Protein AF-A0A970RNI5-F1 (afdb_monomer)

Secondary structure (DSSP, 8-state):
-HHHHHHHHHHHHH-----HHHHHHHHHHHHHHHHHHHHSSPP----EE--TTHHHHHHHH-HHHHHHHHHHHHHHTTHHHHHHHTT----HHHHHHHHHHHHHHHHHHTSS-EEHHHHHHHHHHHHHHHHHHHHHHHHHHHHT-

Solvent-accessible surface area (backbone atoms only — not comparable to full-atom values): 7797 Å² total; per-residue (Å²): 105,61,67,59,34,51,48,51,48,47,38,66,75,71,53,86,79,70,52,75,66,55,52,51,51,53,46,50,53,48,52,49,42,54,50,47,58,50,73,71,40,66,79,47,80,71,47,75,42,84,46,63,63,45,56,61,57,41,50,74,74,37,75,75,52,42,60,54,54,51,46,49,21,52,59,25,20,44,50,42,45,50,33,55,76,70,67,51,88,74,54,69,68,60,52,52,51,50,47,53,51,49,33,52,51,24,31,75,69,20,33,33,56,29,38,42,19,55,48,49,36,34,52,49,14,28,49,52,17,44,50,54,45,47,56,64,58,52,53,57,70,63,74,76,110

Sequence (145 aa):
ISAFSIYILIQLVVFRKLNVLERRILLAAYLLTVIAGLFLRPVHARRISLNPISFISDFRNDSSTICIHLINLCLFIPLKPLLHWNKWKVSVFFVVLGFLLLEVLQHLTGRGFADVGDIVLYLTGYGIGALILYFVCGRKKKETV

Structure (mmCIF, N/CA/C/O backbone):
data_AF-A0A970RNI5-F1
#
_entry.id   AF-A0A970RNI5-F1
#
loop_
_atom_site.group_PDB
_atom_site.id
_atom_site.type_symbol
_atom_site.label_atom_id
_atom_site.label_alt_id
_atom_site.label_comp_id
_atom_site.label_asym_id
_atom_site.label_entity_id
_atom_site.label_seq_id
_atom_site.pdbx_PDB_ins_code
_atom_site.Cartn_x
_atom_site.Cartn_y
_atom_site.Cartn_z
_atom_site.occupancy
_atom_site.B_iso_or_equiv
_atom_site.auth_seq_id
_atom_site.auth_comp_id
_atom_site.auth_asym_id
_atom_site.auth_atom_id
_atom_site.pdbx_PDB_model_num
ATOM 1 N N . ILE A 1 1 ? 8.986 -5.641 5.070 1.00 65.00 1 ILE A N 1
ATOM 2 C CA . ILE A 1 1 ? 7.816 -5.036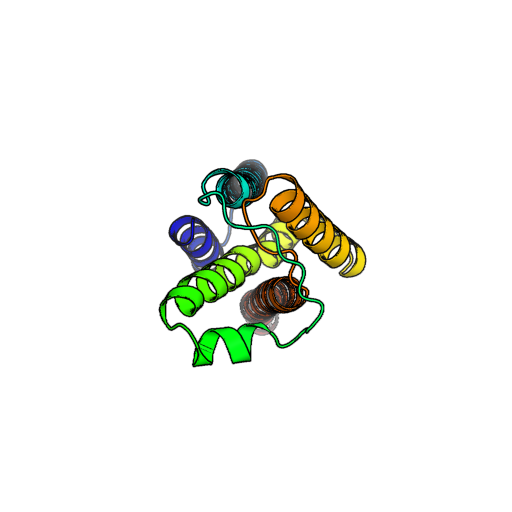 4.380 1.00 65.00 1 ILE A CA 1
ATOM 3 C C . ILE A 1 1 ? 6.570 -5.902 4.592 1.00 65.00 1 ILE A C 1
ATOM 5 O O . ILE A 1 1 ? 5.665 -5.466 5.288 1.00 65.00 1 ILE A O 1
ATOM 9 N N . SER A 1 2 ? 6.556 -7.154 4.122 1.00 66.50 2 SER A N 1
ATOM 10 C CA . SER A 1 2 ? 5.433 -8.100 4.281 1.00 66.50 2 SER A CA 1
ATOM 11 C C . SER A 1 2 ? 5.021 -8.379 5.738 1.00 66.50 2 SER A C 1
ATOM 13 O O . SER A 1 2 ? 3.831 -8.399 6.039 1.00 66.50 2 SER A O 1
ATOM 15 N N . ALA A 1 3 ? 5.977 -8.511 6.663 1.00 73.62 3 ALA A N 1
ATOM 16 C CA . ALA A 1 3 ? 5.689 -8.759 8.082 1.00 73.62 3 ALA A CA 1
ATOM 17 C C . ALA A 1 3 ? 4.857 -7.647 8.756 1.00 73.62 3 ALA A C 1
ATOM 19 O O . ALA A 1 3 ? 4.004 -7.939 9.590 1.00 73.62 3 ALA A O 1
ATOM 20 N N . PHE A 1 4 ? 5.048 -6.379 8.369 1.00 76.94 4 PHE A N 1
ATOM 21 C CA . PHE A 1 4 ? 4.279 -5.261 8.927 1.00 76.94 4 PHE A CA 1
ATOM 22 C C . PHE A 1 4 ? 2.835 -5.248 8.404 1.00 76.94 4 PHE A C 1
ATOM 24 O O . PHE A 1 4 ? 1.897 -5.039 9.171 1.00 76.94 4 PHE A O 1
ATOM 31 N N . SER A 1 5 ? 2.638 -5.562 7.120 1.00 70.88 5 SER A N 1
ATOM 32 C CA . SER A 1 5 ? 1.300 -5.760 6.552 1.00 70.88 5 SER A CA 1
ATOM 33 C C . SER A 1 5 ? 0.562 -6.901 7.249 1.00 70.88 5 SER A C 1
ATOM 35 O O . SER A 1 5 ? -0.597 -6.739 7.621 1.00 70.88 5 SER A O 1
ATOM 37 N N . ILE A 1 6 ? 1.246 -8.023 7.501 1.00 75.88 6 ILE A N 1
ATOM 38 C CA . ILE A 1 6 ? 0.693 -9.152 8.263 1.00 75.88 6 ILE A CA 1
ATOM 39 C C . ILE A 1 6 ? 0.336 -8.714 9.689 1.00 75.88 6 ILE A C 1
ATOM 41 O O . ILE A 1 6 ? -0.761 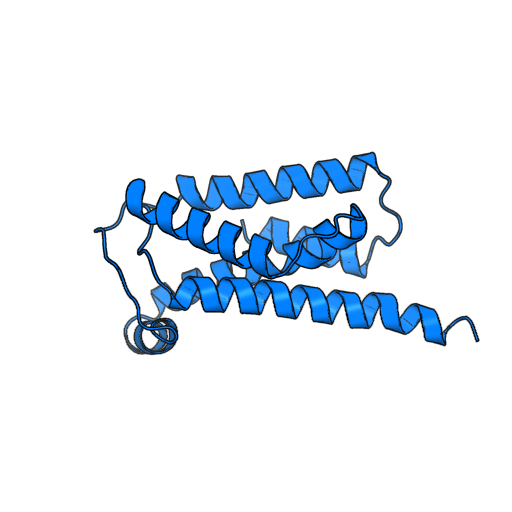-9.006 10.154 1.00 75.88 6 ILE A O 1
ATOM 45 N N . TYR A 1 7 ? 1.202 -7.951 10.361 1.00 78.75 7 TYR A N 1
ATOM 46 C CA . TYR A 1 7 ? 0.918 -7.405 11.690 1.00 78.75 7 TYR A CA 1
ATOM 47 C C . TYR A 1 7 ? -0.345 -6.529 11.710 1.00 78.75 7 TYR A C 1
ATOM 49 O O . TYR A 1 7 ? -1.187 -6.705 12.588 1.00 78.75 7 TYR A O 1
ATOM 57 N N . ILE A 1 8 ? -0.541 -5.644 10.724 1.00 74.88 8 ILE A N 1
ATOM 58 C CA . ILE A 1 8 ? -1.769 -4.834 10.618 1.00 74.88 8 ILE A CA 1
ATOM 59 C C . ILE A 1 8 ? -3.007 -5.720 10.441 1.00 74.88 8 ILE A C 1
ATOM 61 O O . ILE A 1 8 ? -4.044 -5.458 11.049 1.00 74.88 8 ILE A O 1
ATOM 65 N N . LEU A 1 9 ? -2.911 -6.782 9.637 1.00 74.12 9 LEU A N 1
ATOM 66 C CA . LEU A 1 9 ? -4.010 -7.733 9.453 1.00 74.12 9 LEU A CA 1
ATOM 67 C C . LEU A 1 9 ? -4.302 -8.526 10.733 1.00 74.12 9 LEU A C 1
ATOM 69 O O . LEU A 1 9 ? -5.465 -8.744 11.064 1.00 74.12 9 LEU A O 1
ATOM 73 N N . ILE A 1 10 ? -3.277 -8.895 11.501 1.00 75.19 10 ILE A N 1
ATOM 74 C CA . ILE A 1 10 ? -3.453 -9.519 12.817 1.00 75.19 10 ILE A CA 1
ATOM 75 C C . ILE A 1 10 ? -4.138 -8.542 13.772 1.00 75.19 10 ILE A C 1
ATOM 77 O O . ILE A 1 10 ? -5.112 -8.917 14.415 1.00 75.19 10 ILE A O 1
ATOM 81 N N . GLN A 1 11 ? -3.708 -7.279 13.829 1.00 73.00 11 GLN A N 1
ATOM 82 C CA . GLN A 1 11 ? -4.379 -6.244 14.624 1.00 73.00 11 GLN A CA 1
ATOM 83 C C . GLN A 1 11 ? -5.847 -6.078 14.197 1.00 73.00 11 GLN A C 1
ATOM 85 O O . GLN A 1 11 ? -6.719 -5.936 15.049 1.00 73.00 11 GLN A O 1
ATOM 90 N N . LEU A 1 12 ? -6.145 -6.194 12.897 1.00 69.06 12 LEU A N 1
ATOM 91 C CA . LEU A 1 12 ? -7.511 -6.140 12.367 1.00 69.06 12 LEU A CA 1
ATOM 92 C C . LEU A 1 12 ? -8.404 -7.269 12.875 1.00 69.06 12 LEU A C 1
ATOM 94 O O . LEU A 1 12 ? -9.582 -7.041 13.162 1.00 69.06 12 LEU A O 1
ATOM 98 N N . VAL A 1 13 ? -7.846 -8.471 12.991 1.00 68.44 13 VAL A N 1
ATOM 99 C CA . VAL A 1 13 ? -8.571 -9.666 13.428 1.00 68.44 13 VAL A CA 1
ATOM 100 C C . VAL A 1 13 ? -8.635 -9.761 14.959 1.00 68.44 13 VAL A C 1
ATOM 102 O O . VAL A 1 13 ? -9.690 -10.092 15.500 1.00 68.44 13 VAL A O 1
ATOM 105 N N . VAL A 1 14 ? -7.541 -9.441 15.655 1.00 65.88 14 VAL A N 1
ATOM 106 C CA . VAL A 1 14 ? -7.330 -9.721 17.086 1.00 65.88 14 VAL A CA 1
ATOM 107 C C . VAL A 1 14 ? -7.640 -8.512 17.975 1.00 65.88 14 VAL A C 1
ATOM 109 O O . VAL A 1 14 ? -8.350 -8.643 18.971 1.00 65.88 14 VAL A O 1
ATOM 112 N N . PHE A 1 15 ? -7.168 -7.313 17.624 1.00 61.66 15 PHE A N 1
ATOM 113 C CA . PHE A 1 15 ? -7.230 -6.132 18.492 1.00 61.66 15 PHE A CA 1
ATOM 114 C C . PHE A 1 15 ? -8.277 -5.132 17.994 1.00 61.66 15 PHE A C 1
ATOM 116 O O . PHE A 1 15 ? -8.042 -4.230 17.196 1.00 61.66 15 PHE A O 1
ATOM 123 N N . ARG A 1 16 ? -9.501 -5.291 18.502 1.00 62.44 16 ARG A N 1
ATOM 124 C CA . ARG A 1 16 ? -10.683 -4.562 18.011 1.00 62.44 16 ARG A CA 1
ATOM 125 C C . ARG A 1 16 ? -10.828 -3.113 18.497 1.00 62.44 16 ARG A C 1
ATOM 127 O O . ARG A 1 16 ? -11.756 -2.439 18.046 1.00 62.44 16 ARG A O 1
ATOM 134 N N . LYS A 1 17 ? -9.984 -2.628 19.411 1.00 66.62 17 LYS A N 1
ATOM 135 C CA . LYS A 1 17 ? -10.112 -1.291 20.021 1.00 66.62 17 LYS A CA 1
ATOM 136 C C . LYS A 1 17 ? -8.780 -0.548 20.013 1.00 66.62 17 LYS A C 1
ATOM 138 O O . LYS A 1 17 ? -8.180 -0.346 21.057 1.00 66.62 17 LYS A O 1
ATOM 143 N N . LEU A 1 18 ? -8.348 -0.134 18.828 1.00 76.25 18 LEU A N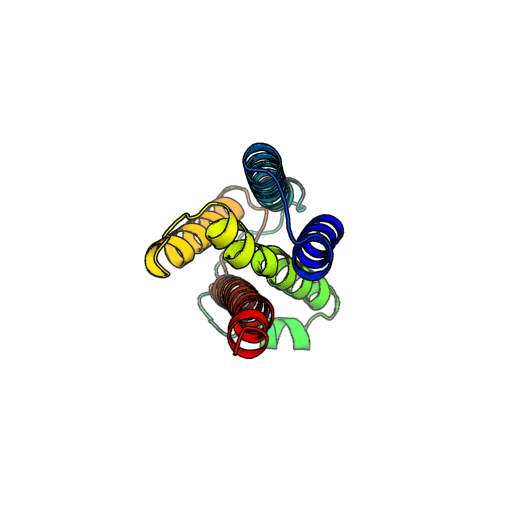 1
ATOM 144 C CA . LEU A 1 18 ? -7.245 0.811 18.714 1.00 76.25 18 LEU A CA 1
ATOM 145 C C . LEU A 1 18 ? -7.744 2.237 18.971 1.00 76.25 18 LEU A C 1
ATOM 147 O O . LEU A 1 18 ? -8.739 2.691 18.385 1.00 76.25 18 LEU A O 1
ATOM 151 N N . ASN A 1 19 ? -7.028 2.970 19.813 1.00 85.00 19 ASN A N 1
ATOM 152 C CA . ASN A 1 19 ? -7.259 4.385 20.058 1.00 85.00 19 ASN A CA 1
ATOM 153 C C . ASN A 1 19 ? -7.020 5.213 18.781 1.00 85.00 19 ASN A C 1
ATOM 155 O O . ASN A 1 19 ? -6.492 4.740 17.772 1.00 85.00 19 ASN A O 1
ATOM 159 N N . VAL A 1 20 ? -7.475 6.472 18.763 1.00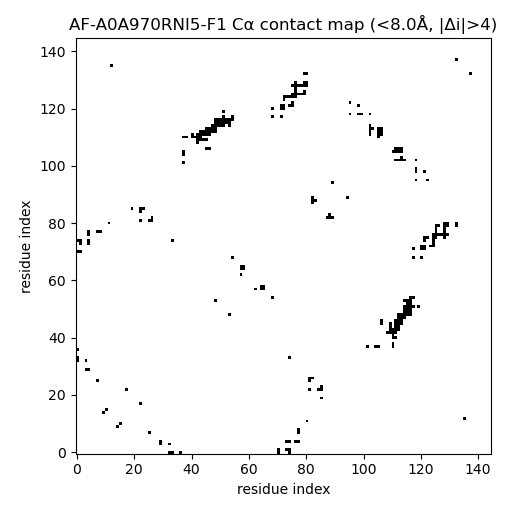 86.44 20 VAL A N 1
ATOM 160 C CA . VAL A 1 20 ? -7.306 7.348 17.580 1.00 86.44 20 VAL A CA 1
ATOM 161 C C . VAL A 1 20 ? -5.825 7.524 17.235 1.00 86.44 20 VAL A C 1
ATOM 163 O O . VAL A 1 20 ? -5.462 7.446 16.064 1.00 86.44 20 VAL A O 1
ATOM 166 N N . LEU A 1 21 ? -4.979 7.717 18.249 1.00 87.00 21 LEU A N 1
ATOM 167 C CA . LEU A 1 21 ? -3.541 7.893 18.070 1.00 87.00 21 LEU A CA 1
ATOM 168 C C . LEU A 1 21 ? -2.887 6.637 17.476 1.00 87.00 21 LEU A C 1
ATOM 170 O O . LEU A 1 21 ? -2.186 6.736 16.475 1.00 87.00 21 LEU A O 1
ATOM 174 N N . GLU A 1 22 ? -3.188 5.459 18.021 1.00 85.94 22 GLU A N 1
ATOM 175 C CA . GLU A 1 22 ? -2.652 4.174 17.547 1.00 85.94 22 GLU A CA 1
ATOM 176 C C . GLU A 1 22 ? -3.004 3.917 16.078 1.00 85.94 22 GLU A C 1
ATOM 178 O O . GLU A 1 22 ? -2.141 3.558 15.282 1.00 85.94 22 GLU A O 1
ATOM 183 N N . ARG A 1 23 ? -4.252 4.190 15.674 1.00 86.69 23 ARG A N 1
ATOM 184 C CA . ARG A 1 23 ? -4.684 4.056 14.271 1.00 86.69 23 ARG A CA 1
ATOM 185 C C . ARG A 1 23 ? -3.940 4.992 13.323 1.00 86.69 23 ARG A C 1
ATOM 187 O O . ARG A 1 23 ? -3.669 4.605 12.185 1.00 86.69 23 ARG A O 1
ATOM 194 N N . ARG A 1 24 ? -3.619 6.208 13.774 1.00 87.31 24 ARG A N 1
ATOM 195 C CA . ARG A 1 24 ? -2.831 7.174 12.995 1.00 87.31 24 ARG A CA 1
ATOM 196 C C . ARG A 1 24 ? -1.371 6.751 12.899 1.00 87.31 24 ARG A C 1
ATOM 198 O O . ARG A 1 24 ? -0.810 6.822 11.812 1.00 87.31 24 ARG A O 1
ATOM 205 N N . ILE A 1 25 ? -0.787 6.263 13.994 1.00 88.50 25 ILE A N 1
ATOM 206 C CA . ILE A 1 25 ? 0.583 5.733 14.014 1.00 88.50 25 ILE A CA 1
ATOM 207 C C . ILE A 1 25 ? 0.698 4.528 13.076 1.00 88.50 25 ILE A C 1
ATOM 209 O O . ILE A 1 25 ? 1.615 4.487 12.263 1.00 88.50 25 ILE A O 1
ATOM 213 N N . LEU A 1 26 ? -0.253 3.589 13.114 1.00 87.94 26 LEU A N 1
ATOM 214 C CA . LEU A 1 26 ? -0.259 2.437 12.206 1.00 87.94 26 LEU A CA 1
ATOM 215 C C . LEU A 1 26 ? -0.394 2.848 10.741 1.00 87.94 26 LEU A C 1
ATOM 217 O O . LEU A 1 26 ? 0.302 2.297 9.893 1.00 87.94 26 LEU A O 1
ATOM 221 N N . LEU A 1 27 ? -1.256 3.823 10.436 1.00 88.94 27 LEU A N 1
ATOM 222 C CA . LEU A 1 27 ? -1.378 4.353 9.080 1.00 88.94 27 LEU A CA 1
ATOM 223 C C . LEU A 1 27 ? -0.081 5.042 8.628 1.00 88.94 27 LEU A C 1
ATOM 225 O O . LEU A 1 27 ? 0.369 4.808 7.512 1.00 88.94 27 LEU A O 1
ATOM 229 N N . ALA A 1 28 ? 0.547 5.847 9.485 1.00 89.12 28 ALA A N 1
ATOM 230 C CA . ALA A 1 28 ? 1.818 6.496 9.172 1.00 89.12 28 ALA A CA 1
ATOM 231 C C . ALA A 1 28 ? 2.938 5.466 8.947 1.00 89.12 28 ALA A C 1
ATOM 233 O O . ALA A 1 28 ? 3.627 5.519 7.933 1.00 89.12 28 ALA A O 1
ATOM 234 N N . ALA A 1 29 ? 3.069 4.478 9.834 1.00 88.75 29 ALA A N 1
ATOM 235 C CA . ALA A 1 29 ? 4.027 3.384 9.696 1.00 88.75 29 ALA A CA 1
ATOM 236 C C . ALA A 1 29 ? 3.763 2.528 8.443 1.00 88.75 29 ALA A C 1
ATOM 238 O O . ALA A 1 29 ? 4.700 2.075 7.782 1.00 88.75 29 ALA A O 1
ATOM 239 N N . TYR A 1 30 ? 2.494 2.356 8.063 1.00 91.06 30 TYR A N 1
ATOM 240 C CA . TYR A 1 30 ? 2.110 1.702 6.815 1.00 91.06 30 TYR A CA 1
ATOM 241 C C . TYR A 1 30 ? 2.577 2.493 5.594 1.00 91.06 30 TYR A C 1
ATOM 243 O O . TYR A 1 30 ? 3.239 1.933 4.724 1.00 91.06 30 TYR A O 1
ATOM 251 N N . LEU A 1 31 ? 2.293 3.797 5.550 1.00 89.44 31 LEU A N 1
ATOM 252 C CA . LEU A 1 31 ? 2.740 4.667 4.462 1.00 89.44 31 LEU A CA 1
ATOM 253 C C . LEU A 1 31 ? 4.269 4.687 4.364 1.00 89.44 31 LEU A C 1
ATOM 255 O O . LEU A 1 31 ? 4.806 4.560 3.267 1.00 89.44 31 LEU A O 1
ATOM 259 N N . LEU A 1 32 ? 4.975 4.740 5.498 1.00 88.81 32 LEU A N 1
ATOM 260 C CA . LEU A 1 32 ? 6.433 4.605 5.538 1.00 88.81 32 LEU A CA 1
ATOM 261 C C . LEU A 1 32 ? 6.904 3.254 4.996 1.00 88.81 32 LEU A C 1
ATOM 263 O O . LEU A 1 32 ? 7.911 3.206 4.303 1.00 88.81 32 LEU A O 1
ATOM 267 N N . THR A 1 33 ? 6.179 2.165 5.259 1.00 87.00 33 THR A N 1
ATOM 268 C CA . THR A 1 33 ? 6.506 0.834 4.724 1.00 87.00 33 THR A CA 1
ATOM 269 C C . THR A 1 33 ? 6.334 0.776 3.206 1.00 87.00 33 THR A C 1
ATOM 271 O O . THR A 1 33 ? 7.184 0.204 2.522 1.00 87.00 33 THR A O 1
ATOM 274 N N . VAL A 1 34 ? 5.272 1.387 2.669 1.00 87.19 34 VAL A N 1
ATOM 275 C CA . VAL A 1 34 ? 5.057 1.511 1.217 1.00 87.19 34 VAL A CA 1
ATOM 276 C C . VAL A 1 34 ? 6.178 2.336 0.589 1.00 87.19 34 VAL A C 1
ATOM 278 O O . VAL A 1 34 ? 6.802 1.888 -0.368 1.00 87.19 34 VAL A O 1
ATOM 281 N N . ILE A 1 35 ? 6.496 3.493 1.176 1.00 84.88 35 ILE A N 1
ATOM 282 C CA . ILE A 1 35 ? 7.585 4.362 0.720 1.00 84.88 35 ILE A CA 1
ATOM 283 C C . ILE A 1 35 ? 8.924 3.620 0.782 1.00 84.88 35 ILE A C 1
ATOM 285 O O . ILE A 1 35 ? 9.645 3.579 -0.206 1.00 84.88 35 ILE A O 1
ATOM 289 N N . ALA A 1 36 ? 9.251 2.961 1.893 1.00 83.44 36 ALA A N 1
ATOM 290 C CA . ALA A 1 36 ? 10.473 2.171 2.019 1.00 83.44 36 ALA A CA 1
ATOM 291 C C . ALA A 1 36 ? 10.550 1.067 0.951 1.00 83.44 36 ALA A C 1
ATOM 293 O O . ALA A 1 36 ? 11.618 0.838 0.392 1.00 83.44 36 ALA A O 1
ATOM 294 N N . GLY A 1 37 ? 9.424 0.437 0.600 1.00 77.94 37 GLY A N 1
ATOM 295 C CA . GLY A 1 37 ? 9.348 -0.508 -0.515 1.00 77.94 37 GLY A CA 1
ATOM 296 C C . GLY A 1 37 ? 9.705 0.095 -1.875 1.00 77.94 37 GLY A C 1
ATOM 297 O O . GLY A 1 37 ? 10.287 -0.604 -2.702 1.00 77.94 37 GLY A O 1
ATOM 298 N N . LEU A 1 38 ? 9.434 1.388 -2.088 1.00 76.75 38 LEU A N 1
ATOM 299 C CA . LEU A 1 38 ? 9.891 2.112 -3.276 1.00 76.75 38 LEU A CA 1
ATOM 300 C C . LEU A 1 38 ? 11.412 2.260 -3.271 1.00 76.75 38 LEU A C 1
ATOM 302 O O . LEU A 1 38 ? 12.041 1.987 -4.282 1.00 76.75 38 LEU A O 1
ATOM 306 N N . PHE A 1 39 ? 12.002 2.699 -2.155 1.00 76.62 39 PHE A N 1
ATOM 307 C CA . PHE A 1 39 ? 13.411 3.111 -2.097 1.00 76.62 39 PHE A CA 1
ATOM 308 C C . PHE A 1 39 ? 14.406 1.967 -1.864 1.00 76.62 39 PHE A C 1
ATOM 310 O O . PHE A 1 39 ? 15.562 2.097 -2.259 1.00 76.62 39 PHE A O 1
ATOM 317 N N . LEU A 1 40 ? 13.974 0.864 -1.247 1.00 75.38 40 LEU A N 1
ATOM 318 C CA . LEU A 1 40 ? 14.831 -0.279 -0.906 1.00 75.38 40 LEU A CA 1
ATOM 319 C C . LEU A 1 40 ? 14.955 -1.318 -2.029 1.00 75.38 40 LEU A C 1
ATOM 321 O O . LEU A 1 40 ? 15.719 -2.271 -1.890 1.00 75.38 40 LEU A O 1
ATOM 325 N N . ARG A 1 41 ? 14.210 -1.171 -3.133 1.00 73.00 41 ARG A N 1
ATOM 326 C CA . ARG A 1 41 ? 14.358 -2.063 -4.286 1.00 73.00 41 ARG A CA 1
ATOM 327 C C . ARG A 1 41 ? 15.664 -1.776 -5.039 1.00 73.00 41 ARG A C 1
ATOM 329 O O . ARG A 1 41 ? 16.022 -0.604 -5.192 1.00 73.00 41 ARG A O 1
ATOM 336 N N . PRO A 1 42 ? 16.344 -2.820 -5.554 1.00 74.12 42 PRO A N 1
ATOM 337 C CA . PRO A 1 42 ? 17.482 -2.636 -6.445 1.00 74.12 42 PRO A CA 1
ATOM 338 C C . PRO A 1 42 ? 17.086 -1.806 -7.669 1.00 74.12 42 PRO A C 1
ATOM 340 O O . PRO A 1 42 ? 15.932 -1.836 -8.109 1.00 74.12 42 PRO A O 1
ATOM 343 N N . VAL A 1 43 ? 18.048 -1.085 -8.239 1.00 75.12 43 VAL A N 1
ATOM 344 C CA . VAL A 1 43 ? 17.847 -0.397 -9.517 1.00 75.12 43 VAL A CA 1
ATOM 345 C C . VAL A 1 43 ? 17.792 -1.448 -10.624 1.00 75.12 43 VAL A C 1
ATOM 347 O O . VAL A 1 43 ? 18.683 -2.286 -10.731 1.00 75.12 43 VAL A O 1
ATOM 350 N N . HIS A 1 44 ? 16.744 -1.398 -11.438 1.00 70.19 44 HIS A N 1
ATOM 351 C CA . HIS A 1 44 ? 16.544 -2.273 -12.588 1.00 70.19 44 HIS A CA 1
ATOM 352 C C . HIS A 1 44 ? 16.485 -1.440 -13.871 1.00 70.19 44 HIS A C 1
ATOM 354 O O 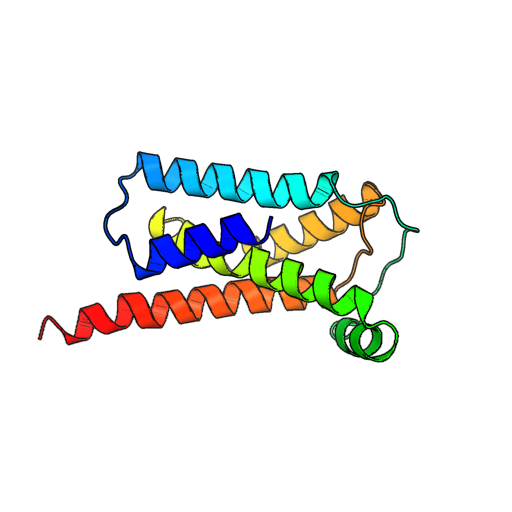. HIS A 1 44 ? 16.288 -0.222 -13.846 1.00 70.19 44 HIS A O 1
ATOM 360 N N . ALA A 1 45 ? 16.641 -2.101 -15.019 1.00 68.19 45 ALA A N 1
ATOM 361 C CA . ALA A 1 45 ? 16.419 -1.454 -16.305 1.00 68.19 45 ALA A CA 1
ATOM 362 C C . ALA A 1 45 ? 14.982 -0.913 -16.376 1.00 68.19 45 ALA A C 1
ATOM 364 O O . ALA A 1 45 ? 14.029 -1.614 -16.048 1.00 68.19 45 ALA A O 1
ATOM 365 N N . ARG A 1 46 ? 14.811 0.332 -16.823 1.00 72.88 46 ARG A N 1
ATOM 366 C CA . ARG A 1 46 ? 13.479 0.921 -16.989 1.00 72.88 46 ARG A CA 1
ATOM 367 C C . ARG A 1 46 ? 12.742 0.206 -18.121 1.00 72.88 46 ARG A C 1
ATOM 369 O O . ARG A 1 46 ? 13.228 0.171 -19.249 1.00 72.88 46 ARG A O 1
ATOM 376 N N . ARG A 1 47 ? 11.559 -0.331 -17.832 1.00 76.06 47 ARG A N 1
ATOM 377 C CA . ARG A 1 47 ? 10.603 -0.825 -18.835 1.00 76.06 47 ARG A CA 1
ATOM 378 C C . ARG A 1 47 ? 9.201 -0.352 -18.483 1.00 76.06 47 ARG A C 1
ATOM 380 O O . ARG A 1 47 ? 8.919 -0.048 -17.321 1.00 76.06 47 ARG A O 1
ATOM 387 N N . ILE A 1 48 ? 8.364 -0.268 -19.508 1.00 80.62 48 ILE A N 1
ATOM 388 C CA . ILE A 1 48 ? 6.945 0.053 -19.398 1.00 80.62 48 ILE A CA 1
ATOM 389 C C . ILE A 1 48 ? 6.178 -1.132 -19.978 1.00 80.62 48 ILE A C 1
ATOM 391 O O . ILE A 1 48 ? 6.449 -1.544 -21.106 1.00 80.62 48 ILE A O 1
ATOM 395 N N . SER A 1 49 ? 5.240 -1.668 -19.207 1.00 83.44 49 SER A N 1
ATOM 396 C CA . SER A 1 49 ? 4.290 -2.686 -19.638 1.00 83.44 49 SER A CA 1
ATOM 397 C C . SER A 1 49 ? 2.879 -2.128 -19.496 1.00 83.44 49 SER A C 1
ATOM 399 O O . SER A 1 49 ? 2.465 -1.665 -18.437 1.00 83.44 49 SER A O 1
ATOM 401 N N . LEU A 1 50 ? 2.129 -2.163 -20.595 1.00 84.44 50 LEU A N 1
ATOM 402 C CA . LEU A 1 50 ? 0.718 -1.773 -20.620 1.00 84.44 50 LEU A CA 1
ATOM 403 C C . LEU A 1 50 ? -0.215 -2.988 -20.592 1.00 84.44 50 LEU A C 1
ATOM 405 O O . LEU A 1 50 ? -1.427 -2.835 -20.717 1.00 84.44 50 LEU A O 1
ATOM 409 N N . ASN A 1 51 ? 0.338 -4.196 -20.458 1.00 86.12 51 ASN A N 1
ATOM 410 C CA . ASN A 1 51 ? -0.449 -5.416 -20.416 1.00 86.12 51 ASN A CA 1
ATOM 411 C C . ASN A 1 51 ? -1.016 -5.605 -18.995 1.00 86.12 51 ASN A C 1
ATOM 413 O O . ASN A 1 51 ? -0.245 -5.855 -18.075 1.00 86.12 51 ASN A O 1
ATOM 417 N N . PRO A 1 52 ? -2.346 -5.553 -18.790 1.00 82.88 52 PRO A N 1
ATOM 418 C CA . PRO A 1 52 ? -2.947 -5.680 -17.459 1.00 82.88 52 PRO A CA 1
ATOM 419 C C . PRO A 1 52 ? -2.802 -7.080 -16.848 1.00 82.88 52 PRO A C 1
ATOM 421 O O . PRO A 1 52 ? -3.131 -7.274 -15.683 1.00 82.88 52 PRO A O 1
ATOM 424 N N . ILE A 1 53 ? -2.350 -8.060 -17.635 1.00 85.62 53 ILE A N 1
ATOM 425 C CA . ILE A 1 53 ? -2.169 -9.461 -17.245 1.00 85.62 53 ILE A CA 1
ATOM 426 C C . ILE A 1 53 ? -0.690 -9.878 -17.429 1.00 85.62 53 ILE A C 1
ATOM 428 O O . ILE A 1 53 ? -0.363 -11.063 -17.466 1.00 85.62 53 ILE A O 1
ATOM 432 N N . SER A 1 54 ? 0.229 -8.908 -17.541 1.00 83.50 54 SER A N 1
ATOM 433 C CA . SER A 1 54 ? 1.686 -9.125 -17.647 1.00 83.50 54 SER A CA 1
ATOM 434 C C . SER A 1 54 ? 2.230 -10.043 -16.554 1.00 83.50 54 SER A C 1
ATOM 436 O O . SER A 1 54 ? 3.035 -10.931 -16.835 1.00 83.50 54 SER A O 1
ATOM 438 N N . PHE A 1 55 ? 1.692 -9.914 -15.340 1.00 79.31 55 PHE A N 1
ATOM 439 C CA . PHE A 1 55 ? 2.081 -10.741 -14.210 1.00 79.31 55 PHE A CA 1
ATOM 440 C C . PHE A 1 55 ? 1.975 -12.237 -14.542 1.00 79.31 55 PHE A C 1
ATOM 442 O O . PHE A 1 55 ? 2.874 -12.986 -14.186 1.00 79.31 55 PHE A O 1
ATOM 449 N N . ILE A 1 56 ? 0.950 -12.701 -15.280 1.00 82.31 56 ILE A N 1
ATOM 450 C CA . ILE A 1 56 ? 0.790 -14.131 -15.631 1.00 82.31 56 ILE A CA 1
ATOM 451 C C . ILE A 1 56 ? 1.923 -14.627 -16.532 1.00 82.31 56 ILE A C 1
ATOM 453 O O . ILE A 1 56 ? 2.392 -15.756 -16.364 1.00 82.31 56 ILE A O 1
ATOM 457 N N . SER A 1 57 ? 2.359 -13.814 -17.497 1.00 79.31 57 SER A N 1
ATOM 458 C CA . SER A 1 57 ? 3.523 -14.167 -18.313 1.00 79.31 57 SER A CA 1
ATOM 459 C C . SER A 1 57 ? 4.801 -14.194 -17.481 1.00 79.31 57 SER A C 1
ATOM 461 O O . SER A 1 57 ? 5.605 -15.108 -17.655 1.00 79.31 57 SER A O 1
ATOM 463 N N . ASP A 1 58 ? 4.952 -13.274 -16.531 1.00 77.06 58 ASP A N 1
ATOM 464 C CA . ASP A 1 58 ? 6.126 -13.216 -15.656 1.00 77.06 58 ASP A CA 1
ATOM 465 C C . ASP A 1 58 ? 6.173 -14.426 -14.708 1.00 77.06 58 ASP A C 1
ATOM 467 O O . ASP A 1 58 ? 7.206 -15.087 -14.604 1.00 77.06 58 ASP A O 1
ATOM 471 N N . PHE A 1 59 ? 5.016 -14.831 -14.161 1.00 76.81 59 PHE A N 1
ATOM 472 C CA . PHE A 1 59 ? 4.835 -16.066 -13.383 1.00 76.81 59 PHE A CA 1
ATOM 473 C C . PHE A 1 59 ? 5.322 -17.314 -14.134 1.00 76.81 59 PHE A C 1
ATOM 475 O O . PHE A 1 59 ? 5.871 -18.229 -13.520 1.00 76.81 59 PHE A O 1
ATOM 482 N N . ARG A 1 60 ? 5.086 -17.381 -15.450 1.00 79.19 60 ARG A N 1
ATOM 483 C CA . ARG A 1 60 ? 5.473 -18.530 -16.282 1.00 79.19 60 ARG A CA 1
ATOM 484 C C . ARG A 1 60 ? 6.955 -18.538 -16.640 1.00 79.19 60 ARG A C 1
ATOM 486 O O . ARG A 1 60 ? 7.520 -19.618 -16.786 1.00 79.19 60 ARG A O 1
ATOM 493 N N . ASN A 1 61 ? 7.549 -17.362 -16.812 1.00 77.44 61 ASN A N 1
ATOM 494 C CA . ASN A 1 61 ? 8.897 -17.220 -17.351 1.00 77.44 61 ASN A CA 1
ATOM 495 C C . ASN A 1 61 ? 9.978 -17.178 -16.264 1.00 77.44 61 ASN A C 1
ATOM 497 O O . ASN A 1 61 ? 11.094 -17.626 -16.516 1.00 77.44 61 ASN A O 1
ATOM 501 N N . ASP A 1 62 ? 9.669 -16.664 -15.070 1.00 76.62 62 ASP A N 1
ATOM 502 C CA . ASP A 1 62 ? 10.642 -16.543 -13.984 1.00 76.62 62 ASP A CA 1
ATOM 503 C C . ASP A 1 62 ? 9.977 -16.682 -12.609 1.00 76.62 62 ASP A C 1
ATOM 505 O O . ASP A 1 62 ? 9.287 -15.787 -12.115 1.00 76.62 62 ASP A O 1
ATOM 509 N N . SER A 1 63 ? 10.246 -17.803 -11.938 1.00 70.06 63 SER A N 1
ATOM 510 C CA . SER A 1 63 ? 9.695 -18.103 -10.614 1.00 70.06 63 SER A CA 1
ATOM 511 C C . SER A 1 63 ? 10.152 -17.127 -9.520 1.00 70.06 63 SER A C 1
ATOM 513 O O . SER A 1 63 ? 9.517 -17.055 -8.470 1.00 70.06 63 SER A O 1
ATOM 515 N N . SER A 1 64 ? 11.224 -16.357 -9.737 1.00 69.81 64 SER A N 1
ATOM 516 C CA . SER A 1 64 ? 11.704 -15.361 -8.772 1.00 69.81 64 SER A CA 1
ATOM 517 C C . SER A 1 64 ? 10.840 -14.089 -8.739 1.00 69.81 64 SER A C 1
ATOM 519 O O . SER A 1 64 ? 10.715 -13.450 -7.689 1.00 69.81 64 SER A O 1
ATOM 521 N N . THR A 1 65 ? 10.149 -13.770 -9.841 1.00 75.00 65 THR A N 1
ATOM 522 C CA . THR A 1 65 ? 9.248 -12.603 -9.953 1.00 75.00 65 THR A CA 1
ATOM 523 C C . THR A 1 65 ? 7.934 -12.795 -9.188 1.00 75.00 65 THR A C 1
ATOM 525 O O . THR A 1 65 ? 7.350 -11.841 -8.673 1.00 75.00 65 THR A O 1
ATOM 528 N N . ILE A 1 66 ? 7.526 -14.051 -8.991 1.00 77.94 66 ILE A N 1
ATOM 529 C CA . ILE A 1 66 ? 6.346 -14.469 -8.219 1.00 77.94 66 ILE A CA 1
ATOM 530 C C . ILE A 1 66 ? 6.331 -13.848 -6.826 1.00 77.94 66 ILE A C 1
ATOM 532 O O . ILE A 1 66 ? 5.342 -13.243 -6.405 1.00 77.94 66 ILE A O 1
ATOM 536 N N . CYS A 1 67 ? 7.445 -13.979 -6.105 1.00 77.12 67 CYS A N 1
ATOM 537 C CA . CYS A 1 67 ? 7.575 -13.460 -4.749 1.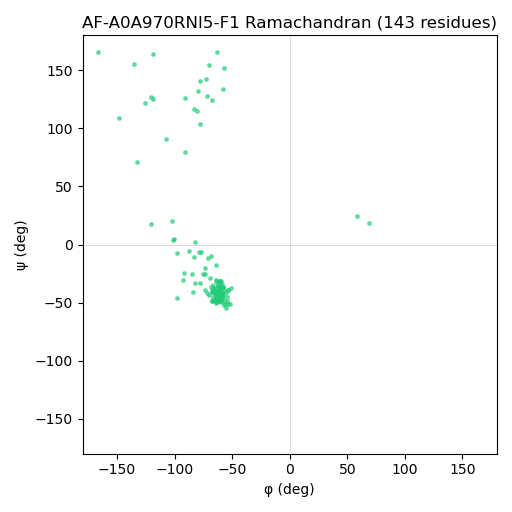00 77.12 67 CYS A CA 1
ATOM 538 C C . CYS A 1 67 ? 7.379 -11.940 -4.713 1.00 77.12 67 CYS A C 1
ATOM 540 O O . CYS A 1 67 ? 6.769 -11.417 -3.781 1.00 77.12 67 CYS A O 1
ATOM 542 N N . ILE A 1 68 ? 7.848 -11.233 -5.741 1.00 78.88 68 ILE A N 1
ATOM 543 C CA . ILE A 1 68 ? 7.748 -9.778 -5.854 1.00 78.88 68 ILE A CA 1
ATOM 544 C C . ILE A 1 68 ? 6.285 -9.357 -6.039 1.00 78.88 68 ILE A C 1
ATOM 546 O O . ILE A 1 68 ? 5.800 -8.503 -5.291 1.00 78.88 68 ILE A O 1
ATOM 550 N N . HIS A 1 69 ? 5.564 -9.998 -6.962 1.00 82.94 69 HIS A N 1
ATOM 551 C CA . HIS A 1 69 ? 4.142 -9.734 -7.197 1.00 82.94 69 HIS A CA 1
ATOM 552 C C . HIS A 1 69 ? 3.273 -10.093 -5.981 1.00 82.94 69 HIS A C 1
ATOM 554 O O . HIS A 1 69 ? 2.353 -9.351 -5.634 1.00 82.94 69 HIS A O 1
ATOM 560 N N . LEU A 1 70 ? 3.593 -11.178 -5.266 1.00 83.25 70 LEU A N 1
ATOM 561 C CA . LEU A 1 70 ? 2.902 -11.551 -4.027 1.00 83.25 70 LEU A CA 1
ATOM 562 C C . LEU A 1 70 ? 3.146 -10.549 -2.893 1.00 83.25 70 LEU A C 1
ATOM 564 O O . LEU A 1 70 ? 2.213 -10.219 -2.158 1.00 83.25 70 LEU A O 1
ATOM 568 N N . ILE A 1 71 ? 4.371 -10.035 -2.747 1.00 82.00 71 ILE A N 1
ATOM 569 C CA . ILE A 1 71 ? 4.679 -8.982 -1.769 1.00 82.00 71 ILE A CA 1
ATOM 570 C C . ILE A 1 71 ? 3.897 -7.712 -2.107 1.00 82.00 71 ILE A C 1
ATOM 572 O O . ILE A 1 71 ? 3.286 -7.128 -1.212 1.00 82.00 71 ILE A O 1
ATOM 576 N N . ASN A 1 72 ? 3.882 -7.324 -3.383 1.00 82.81 72 ASN A N 1
ATOM 577 C CA . ASN A 1 72 ? 3.112 -6.199 -3.905 1.00 82.81 72 ASN A CA 1
ATOM 578 C C . ASN A 1 72 ? 1.617 -6.345 -3.583 1.00 82.81 72 ASN A C 1
ATOM 580 O O . ASN A 1 72 ? 1.037 -5.463 -2.955 1.00 82.81 72 ASN A O 1
ATOM 584 N N . LEU A 1 73 ? 1.014 -7.496 -3.889 1.00 88.56 73 LEU A N 1
ATOM 585 C CA . LEU A 1 73 ? -0.370 -7.816 -3.533 1.00 88.56 73 LEU A CA 1
ATOM 586 C C . LEU A 1 73 ? -0.618 -7.675 -2.020 1.00 88.56 73 LEU A C 1
ATOM 588 O O . LEU A 1 73 ? -1.508 -6.935 -1.594 1.00 88.56 73 LEU A O 1
ATOM 592 N N . CYS A 1 74 ? 0.189 -8.356 -1.198 1.00 87.12 74 CYS A N 1
ATOM 593 C CA . CYS A 1 74 ? 0.047 -8.373 0.261 1.00 87.12 74 CYS A CA 1
ATOM 594 C C . CYS A 1 74 ? 0.210 -6.985 0.893 1.00 87.12 74 CYS A C 1
ATOM 596 O O . CYS A 1 74 ? -0.405 -6.689 1.921 1.00 87.12 74 CYS A O 1
ATOM 598 N N . LEU A 1 75 ? 1.034 -6.127 0.290 1.00 88.12 75 LEU A N 1
ATOM 599 C CA . LEU A 1 75 ? 1.293 -4.776 0.767 1.00 88.12 75 LEU A CA 1
ATOM 600 C C . LEU A 1 75 ? 0.042 -3.892 0.718 1.00 88.12 75 LEU A C 1
ATOM 602 O O . LEU A 1 75 ? -0.117 -3.033 1.582 1.00 88.12 75 LEU A O 1
ATOM 606 N N . PHE A 1 76 ? -0.873 -4.111 -0.227 1.00 91.19 76 PHE A N 1
ATOM 607 C CA . PHE A 1 76 ? -2.061 -3.262 -0.384 1.00 91.19 76 PHE A CA 1
ATOM 608 C C . PHE A 1 76 ? -3.335 -3.813 0.267 1.00 91.19 76 PHE A C 1
ATOM 610 O O . PHE A 1 76 ? -4.308 -3.071 0.410 1.00 91.19 76 PHE A O 1
ATOM 617 N N . ILE A 1 77 ? -3.316 -5.049 0.780 1.00 91.56 77 ILE A N 1
ATOM 618 C CA . ILE A 1 77 ? -4.406 -5.608 1.602 1.00 91.56 77 ILE A CA 1
ATOM 619 C C . ILE A 1 77 ? -4.770 -4.721 2.809 1.00 91.56 77 ILE A C 1
ATOM 621 O O . ILE A 1 77 ? -5.947 -4.390 2.973 1.00 91.56 77 ILE A O 1
ATOM 625 N N . PRO A 1 78 ? -3.829 -4.280 3.664 1.00 90.50 78 PRO A N 1
ATOM 626 C CA . PRO A 1 78 ? -4.177 -3.508 4.860 1.00 90.50 78 PRO A CA 1
ATOM 627 C C . PRO A 1 78 ? -4.669 -2.077 4.580 1.00 90.50 78 PRO A C 1
ATOM 629 O O . PRO A 1 78 ? -5.229 -1.451 5.483 1.00 90.50 78 PRO A O 1
ATOM 632 N N . LEU A 1 79 ? -4.525 -1.552 3.354 1.00 92.12 79 LEU A N 1
ATOM 633 C CA . LEU A 1 79 ? -4.879 -0.166 3.027 1.00 92.12 79 LEU A CA 1
ATOM 634 C C . LEU A 1 79 ? -6.362 0.134 3.288 1.00 92.12 79 LEU A C 1
ATOM 636 O O . LEU A 1 79 ? -6.693 1.111 3.963 1.00 92.12 79 LEU A O 1
ATOM 640 N N . LYS A 1 80 ? -7.279 -0.707 2.792 1.00 92.25 80 LYS A N 1
ATOM 641 C CA . LYS A 1 80 ? -8.720 -0.473 2.976 1.00 92.25 80 LYS A CA 1
ATOM 642 C C . LYS A 1 80 ? -9.144 -0.505 4.455 1.00 92.25 80 LYS A C 1
ATOM 644 O O . LYS A 1 80 ? -9.816 0.443 4.880 1.00 92.25 80 LYS A O 1
ATOM 649 N N . PRO A 1 81 ? -8.764 -1.520 5.255 1.00 89.06 81 PRO A N 1
ATOM 650 C CA . PRO A 1 81 ? -9.008 -1.519 6.695 1.00 89.06 81 PRO A CA 1
ATOM 651 C C . PRO A 1 81 ? -8.466 -0.278 7.416 1.00 89.06 81 PRO A C 1
ATOM 653 O O . PRO A 1 81 ? -9.191 0.336 8.201 1.00 89.06 81 PRO A O 1
ATOM 656 N N . LEU A 1 82 ? -7.234 0.145 7.107 1.00 89.75 82 LEU A N 1
ATOM 657 C CA . LEU A 1 82 ? -6.609 1.319 7.724 1.00 89.75 82 LEU A CA 1
ATOM 658 C C . LEU A 1 82 ? -7.370 2.618 7.422 1.00 89.75 82 LEU A C 1
ATOM 660 O O . LEU A 1 82 ? -7.592 3.426 8.330 1.00 89.75 82 LEU A O 1
ATOM 664 N N . LEU A 1 83 ? -7.819 2.810 6.177 1.00 90.94 83 LEU A N 1
ATOM 665 C CA . LEU A 1 83 ? -8.649 3.960 5.801 1.00 90.94 83 LEU A CA 1
ATOM 666 C C . LEU A 1 83 ? -9.993 3.948 6.540 1.00 90.94 83 LEU A C 1
ATOM 668 O O . LEU A 1 83 ? -10.420 4.977 7.069 1.00 90.94 83 LEU A O 1
ATOM 672 N N . HIS A 1 84 ? -10.639 2.781 6.631 1.00 88.94 84 HIS A N 1
ATOM 673 C CA . HIS A 1 84 ? -11.907 2.633 7.343 1.00 88.94 84 HIS A CA 1
ATOM 674 C C . HIS A 1 84 ? -11.774 2.976 8.832 1.00 88.94 84 HIS A C 1
ATOM 676 O O . HIS A 1 84 ? -12.567 3.751 9.366 1.00 88.94 84 HIS A O 1
ATOM 682 N N . TRP A 1 85 ? -10.744 2.456 9.499 1.00 86.00 85 TRP A N 1
ATOM 683 C CA . TRP A 1 85 ? -10.484 2.731 10.909 1.00 86.00 85 TRP A CA 1
ATOM 684 C C . TRP A 1 85 ? -10.209 4.199 11.210 1.00 86.00 85 TRP A C 1
ATOM 686 O O . TRP A 1 85 ? -10.628 4.688 12.261 1.00 86.00 85 TRP A O 1
ATOM 696 N N . ASN A 1 86 ? -9.554 4.907 10.292 1.00 86.69 86 ASN A N 1
ATOM 697 C CA . ASN A 1 86 ? -9.324 6.346 10.393 1.00 86.69 86 ASN A CA 1
ATOM 698 C C . ASN A 1 86 ? -10.531 7.183 9.924 1.00 86.69 86 ASN A C 1
ATOM 700 O O . ASN A 1 86 ? -10.477 8.409 9.968 1.00 86.69 86 ASN A O 1
ATOM 704 N N . LYS A 1 87 ? -11.644 6.538 9.533 1.00 87.44 87 LYS A N 1
ATOM 705 C CA . LYS A 1 87 ? -12.865 7.162 8.991 1.00 87.44 87 LYS A CA 1
ATOM 706 C C . LYS A 1 87 ? -12.619 7.986 7.718 1.00 87.44 87 LYS A C 1
ATOM 708 O O . LYS A 1 87 ? -13.390 8.891 7.406 1.00 87.44 87 LYS A O 1
ATOM 713 N N . TRP A 1 88 ? -11.564 7.674 6.969 1.00 88.69 88 TRP A N 1
ATOM 714 C CA . TRP A 1 88 ? -11.227 8.364 5.728 1.00 88.69 88 TRP A CA 1
ATOM 715 C C . TRP A 1 88 ? -12.040 7.787 4.570 1.00 88.69 88 TRP A C 1
ATOM 717 O O . TRP A 1 88 ? -11.917 6.613 4.213 1.00 88.69 88 TRP A O 1
ATOM 727 N N . LYS A 1 89 ? -12.890 8.625 3.972 1.00 88.00 89 LYS A N 1
ATOM 728 C CA . LYS A 1 89 ? -13.717 8.264 2.817 1.00 88.00 89 LYS A CA 1
ATOM 729 C C . LYS A 1 89 ? -12.965 8.584 1.526 1.00 88.00 89 LYS A C 1
ATOM 731 O O . LYS A 1 89 ? -13.201 9.608 0.901 1.00 88.00 89 LYS A O 1
ATOM 736 N N . VAL A 1 90 ? -12.043 7.704 1.151 1.00 89.69 90 VAL A N 1
ATOM 737 C CA . VAL A 1 90 ? -11.307 7.804 -0.117 1.00 89.69 90 VAL A CA 1
ATOM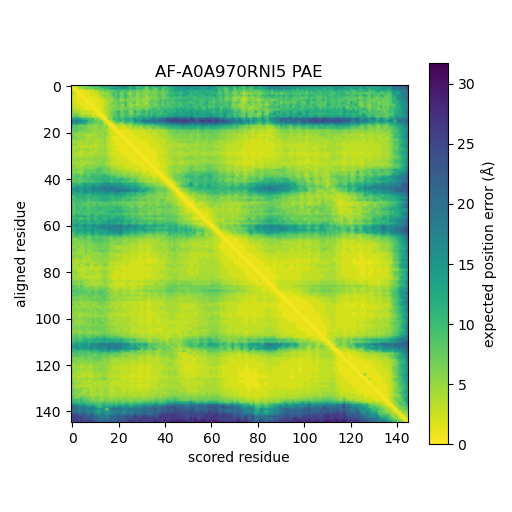 738 C C . VAL A 1 90 ? -12.064 7.019 -1.188 1.00 89.69 90 VAL A C 1
ATOM 740 O O . VAL A 1 90 ? -12.384 5.844 -0.980 1.00 89.69 90 VAL A O 1
ATOM 743 N N . SER A 1 91 ? -12.383 7.666 -2.311 1.00 91.19 91 SER A N 1
ATOM 744 C CA . SER A 1 91 ? -13.009 6.996 -3.454 1.00 91.19 91 SER A CA 1
ATOM 745 C C . SER A 1 91 ? -12.016 6.050 -4.135 1.00 91.19 91 SER A C 1
ATOM 747 O O . SER A 1 91 ? -10.804 6.252 -4.070 1.00 91.19 91 SER A O 1
ATOM 749 N N . VAL A 1 92 ? -12.524 5.023 -4.821 1.00 89.75 92 VAL A N 1
ATOM 750 C CA . VAL A 1 92 ? -11.6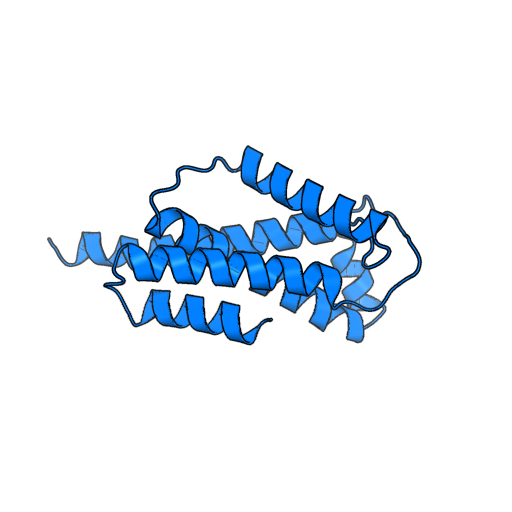73 4.092 -5.584 1.00 89.75 92 VAL A CA 1
ATOM 751 C C . VAL A 1 92 ? -10.858 4.838 -6.645 1.00 89.75 92 VAL A C 1
ATOM 753 O O . VAL A 1 92 ? -9.699 4.503 -6.852 1.00 89.75 92 VAL A O 1
ATOM 756 N N . PHE A 1 93 ? -11.409 5.907 -7.231 1.00 91.75 93 PHE A N 1
ATOM 757 C CA . PHE A 1 93 ? -10.688 6.772 -8.168 1.00 91.75 93 PHE A CA 1
ATOM 758 C C . PHE A 1 93 ? -9.380 7.320 -7.575 1.00 91.75 93 PHE A C 1
ATOM 760 O O . PHE A 1 93 ? -8.327 7.187 -8.189 1.00 91.75 93 PHE A O 1
ATOM 767 N N . PHE A 1 94 ? -9.413 7.862 -6.352 1.00 92.62 94 PHE A N 1
ATOM 768 C CA . PHE A 1 94 ? -8.200 8.367 -5.697 1.00 92.62 94 PHE A CA 1
ATOM 769 C C . PHE A 1 94 ? -7.224 7.251 -5.304 1.00 92.62 94 PHE A C 1
ATOM 771 O O . PHE A 1 94 ? -6.019 7.484 -5.276 1.00 92.62 94 PHE A O 1
ATOM 778 N N . VAL A 1 95 ? -7.718 6.040 -5.027 1.00 93.25 95 VAL A N 1
ATOM 779 C CA . VAL A 1 95 ? -6.861 4.869 -4.775 1.00 93.25 95 VAL A CA 1
ATOM 780 C C . VAL A 1 95 ? -6.109 4.473 -6.046 1.00 93.25 95 VAL A C 1
ATOM 782 O O . VAL A 1 95 ? -4.892 4.322 -6.003 1.00 93.25 95 VAL A O 1
ATOM 785 N N . VAL A 1 96 ? -6.811 4.381 -7.181 1.00 92.94 96 VAL A N 1
ATOM 786 C CA . VAL A 1 96 ? -6.206 4.106 -8.495 1.00 92.94 96 VAL A CA 1
ATOM 787 C C . VAL A 1 96 ? -5.190 5.188 -8.855 1.00 92.94 96 VAL A C 1
ATOM 789 O O . VAL A 1 96 ? -4.080 4.866 -9.267 1.00 92.94 96 VAL A O 1
ATOM 792 N N . LEU A 1 97 ? -5.532 6.464 -8.646 1.00 93.56 97 LEU A N 1
ATOM 793 C CA . LEU A 1 97 ? -4.612 7.574 -8.888 1.00 93.56 97 LEU A CA 1
ATOM 794 C C . LEU A 1 97 ? -3.352 7.466 -8.014 1.00 93.56 97 LEU A C 1
ATOM 796 O O . LEU A 1 97 ? -2.248 7.680 -8.502 1.00 93.56 97 LEU A O 1
ATOM 800 N N . GLY A 1 98 ? -3.499 7.084 -6.742 1.00 92.19 98 GLY A N 1
ATOM 801 C CA . GLY A 1 98 ? -2.370 6.825 -5.849 1.00 92.19 98 GLY A CA 1
ATOM 802 C C . GLY A 1 98 ? -1.473 5.684 -6.338 1.00 92.19 98 GLY A C 1
ATOM 803 O O . GLY A 1 98 ? -0.255 5.821 -6.320 1.00 92.19 98 GLY A O 1
ATOM 804 N N . PHE A 1 99 ? -2.055 4.587 -6.822 1.00 92.75 99 PHE A N 1
ATOM 805 C CA . PHE A 1 99 ? -1.306 3.464 -7.397 1.00 92.75 99 PHE A CA 1
ATOM 806 C C . PHE A 1 99 ? -0.565 3.847 -8.675 1.00 92.75 99 PHE A C 1
ATOM 808 O O . PHE A 1 99 ? 0.608 3.515 -8.819 1.00 92.75 99 PHE A O 1
ATOM 815 N N . LEU A 1 100 ? -1.205 4.621 -9.551 1.00 91.12 100 LEU A N 1
ATOM 816 C CA . LEU A 1 100 ? -0.558 5.156 -10.744 1.00 91.12 100 LEU A CA 1
ATOM 817 C C . LEU A 1 100 ? 0.639 6.047 -10.380 1.00 91.12 100 LEU A C 1
ATOM 819 O O . LEU A 1 100 ? 1.701 5.933 -10.986 1.00 91.12 100 LEU A O 1
ATOM 823 N N . LEU A 1 101 ? 0.492 6.909 -9.369 1.00 90.81 101 LEU A N 1
ATOM 824 C CA . LEU A 1 101 ? 1.594 7.741 -8.882 1.00 90.81 101 LEU A CA 1
ATOM 825 C C . LEU A 1 101 ? 2.752 6.896 -8.337 1.00 90.81 101 LEU A C 1
ATOM 827 O O . LEU A 1 101 ? 3.906 7.236 -8.589 1.00 90.81 101 LEU A O 1
ATOM 831 N N . LEU A 1 102 ? 2.470 5.801 -7.625 1.00 89.44 102 LEU A N 1
ATOM 832 C CA . LEU A 1 102 ? 3.511 4.889 -7.139 1.00 89.44 102 LEU A CA 1
ATOM 833 C C . LEU A 1 102 ? 4.296 4.264 -8.297 1.00 89.44 102 LEU A C 1
ATOM 835 O O . LEU A 1 102 ? 5.522 4.355 -8.293 1.00 89.44 102 LEU A O 1
ATOM 839 N N . GLU A 1 103 ? 3.609 3.730 -9.307 1.00 88.81 103 GLU A N 1
ATOM 840 C CA . GLU A 1 103 ? 4.240 3.146 -10.501 1.00 88.81 103 GLU A CA 1
ATOM 841 C C . GLU A 1 103 ? 5.116 4.162 -11.243 1.00 88.81 103 GLU A C 1
ATOM 843 O O . GLU A 1 103 ? 6.277 3.897 -11.567 1.00 88.81 103 GLU A O 1
ATOM 848 N N . VAL A 1 104 ? 4.600 5.379 -11.450 1.00 88.31 104 VAL A N 1
ATOM 849 C CA . VAL A 1 104 ? 5.359 6.467 -12.082 1.00 88.31 104 VAL A CA 1
ATOM 850 C C . VAL A 1 104 ? 6.610 6.801 -11.266 1.00 88.31 104 VAL A C 1
ATOM 852 O O . VAL A 1 104 ? 7.696 6.941 -11.830 1.00 88.31 104 VAL A O 1
ATOM 855 N N . LEU A 1 105 ? 6.503 6.883 -9.938 1.00 88.19 105 LEU A N 1
ATOM 856 C CA . LEU A 1 105 ? 7.652 7.146 -9.069 1.00 88.19 105 LEU A CA 1
ATOM 857 C C . LEU A 1 105 ? 8.685 6.008 -9.108 1.00 88.19 105 LEU A C 1
ATOM 859 O O . LEU A 1 105 ? 9.889 6.279 -9.147 1.00 88.19 105 LEU A O 1
ATOM 863 N N . GLN A 1 106 ? 8.257 4.744 -9.135 1.00 84.81 106 GLN A N 1
ATOM 864 C CA . GLN A 1 106 ? 9.161 3.589 -9.264 1.00 84.81 106 GLN A CA 1
ATOM 865 C C . GLN A 1 106 ? 9.900 3.608 -10.598 1.00 84.81 106 GLN A C 1
ATOM 867 O O . GLN A 1 106 ? 11.113 3.386 -10.635 1.00 84.81 106 GLN A O 1
ATOM 872 N N . HIS A 1 107 ? 9.197 3.955 -11.673 1.00 87.12 107 HIS A N 1
ATOM 873 C CA . HIS A 1 107 ? 9.776 4.071 -13.002 1.00 87.12 107 HIS A CA 1
ATOM 874 C C . HIS A 1 107 ? 10.807 5.205 -13.093 1.00 87.12 107 HIS A C 1
ATOM 876 O O . HIS A 1 107 ? 11.939 4.991 -13.540 1.00 87.12 107 HIS A O 1
ATOM 882 N N . LEU A 1 108 ? 10.462 6.402 -12.603 1.00 87.31 108 LEU A N 1
ATOM 883 C CA . LEU A 1 108 ? 11.369 7.554 -12.590 1.00 87.31 108 LEU A CA 1
ATOM 884 C C . LEU A 1 108 ? 12.623 7.280 -11.750 1.00 87.31 108 LEU A C 1
ATOM 886 O O . LEU A 1 108 ? 13.738 7.596 -12.173 1.00 87.31 108 LEU A O 1
ATOM 890 N N . THR A 1 109 ? 12.467 6.621 -10.601 1.00 83.81 109 THR A N 1
ATOM 891 C CA . THR A 1 109 ? 13.596 6.239 -9.736 1.00 83.81 109 THR A CA 1
ATOM 892 C C . THR A 1 109 ? 14.383 5.027 -10.247 1.00 83.81 109 THR A C 1
ATOM 894 O O . THR A 1 109 ? 15.432 4.718 -9.688 1.00 83.81 109 THR A O 1
ATOM 897 N N . GLY A 1 110 ? 13.924 4.359 -11.315 1.00 80.56 110 GLY A N 1
ATOM 898 C CA . GLY A 1 110 ? 14.563 3.162 -11.873 1.00 80.56 110 GLY A CA 1
ATOM 899 C C . GLY A 1 110 ? 14.471 1.936 -10.962 1.00 80.56 110 GLY A C 1
ATOM 900 O O . GLY A 1 110 ? 15.255 1.005 -11.104 1.00 80.56 110 GLY A O 1
ATOM 901 N N . ARG A 1 111 ? 13.548 1.934 -9.996 1.00 75.38 111 ARG A N 1
ATOM 902 C CA . ARG A 1 111 ? 13.413 0.882 -8.972 1.00 75.38 111 ARG A CA 1
ATOM 903 C C . ARG A 1 111 ? 12.285 -0.111 -9.253 1.00 75.38 111 ARG A C 1
ATOM 905 O O . ARG A 1 111 ? 12.018 -0.998 -8.442 1.00 75.38 111 ARG A O 1
ATOM 912 N N . GLY A 1 112 ? 11.629 0.031 -10.398 1.00 71.12 112 GLY A N 1
ATOM 913 C CA . GLY A 1 112 ? 10.594 -0.876 -10.868 1.00 71.12 112 GLY A CA 1
ATOM 914 C C . GLY A 1 112 ? 10.262 -0.642 -12.335 1.00 71.12 112 GLY A C 1
ATOM 915 O O . GLY A 1 112 ? 10.644 0.372 -12.930 1.00 71.12 112 GLY A O 1
ATOM 916 N N . PHE A 1 113 ? 9.555 -1.604 -12.910 1.00 72.88 113 PHE A N 1
ATOM 917 C CA . PHE A 1 113 ? 8.888 -1.439 -14.192 1.00 72.88 113 PHE A CA 1
ATOM 918 C C . PHE A 1 113 ? 7.603 -0.645 -13.956 1.00 72.88 113 PHE A C 1
ATOM 920 O O . PHE A 1 113 ? 6.969 -0.854 -12.933 1.00 72.88 113 PHE A O 1
ATOM 927 N N . ALA A 1 114 ? 7.248 0.274 -14.858 1.00 76.81 114 ALA A N 1
ATOM 928 C CA . ALA A 1 114 ? 5.900 0.840 -14.834 1.00 76.81 114 ALA A CA 1
ATOM 929 C C . ALA A 1 114 ? 4.983 -0.206 -15.457 1.00 76.81 114 ALA A C 1
ATOM 931 O O . ALA A 1 114 ? 5.020 -0.373 -16.681 1.00 76.81 114 ALA A O 1
ATOM 932 N N . ASP A 1 115 ? 4.222 -0.927 -14.641 1.00 81.56 115 ASP A N 1
ATOM 933 C CA . ASP A 1 115 ? 3.395 -2.025 -15.124 1.00 81.56 115 ASP A CA 1
ATOM 934 C C . ASP A 1 115 ? 1.932 -1.881 -14.708 1.00 81.56 115 ASP A C 1
ATOM 936 O O . ASP A 1 115 ? 1.568 -1.852 -13.531 1.00 81.56 115 ASP A O 1
ATOM 940 N N . VAL A 1 116 ? 1.052 -1.850 -15.708 1.00 85.94 116 VAL A N 1
ATOM 941 C CA . VAL A 1 116 ? -0.396 -1.884 -15.485 1.00 85.94 116 VAL A CA 1
ATOM 942 C C . VAL A 1 116 ? -0.805 -3.169 -14.754 1.00 85.94 116 VAL A C 1
ATOM 944 O O . VAL A 1 116 ? -1.736 -3.131 -13.947 1.00 85.94 116 VAL A O 1
ATOM 947 N N . GLY A 1 117 ? -0.098 -4.284 -14.968 1.00 85.50 117 GLY A N 1
ATOM 948 C CA . GLY A 1 117 ? -0.316 -5.520 -14.216 1.00 85.50 117 GLY A CA 1
ATOM 949 C C . GLY A 1 117 ? -0.101 -5.360 -12.707 1.00 85.50 117 GLY A C 1
ATOM 950 O O . GLY A 1 117 ? -0.892 -5.883 -11.917 1.00 85.50 117 GLY A O 1
ATOM 951 N N . ASP A 1 118 ? 0.889 -4.570 -12.284 1.00 86.44 118 ASP A N 1
ATOM 952 C CA . ASP A 1 118 ? 1.121 -4.290 -10.863 1.00 86.44 118 ASP A CA 1
ATOM 953 C C . ASP A 1 118 ? -0.014 -3.438 -10.266 1.00 86.44 118 ASP A C 1
ATOM 955 O O . ASP A 1 118 ? -0.486 -3.730 -9.166 1.00 86.44 118 ASP A O 1
ATOM 959 N N . ILE A 1 119 ? -0.575 -2.482 -11.018 1.00 90.31 119 ILE A N 1
ATOM 960 C CA . ILE A 1 119 ? -1.773 -1.729 -10.590 1.00 90.31 119 ILE A CA 1
ATOM 961 C C . ILE A 1 119 ? -2.962 -2.673 -10.354 1.00 90.31 119 ILE A C 1
ATOM 963 O O . ILE A 1 119 ? -3.694 -2.519 -9.368 1.00 90.31 119 ILE A O 1
ATOM 967 N N . VAL A 1 120 ? -3.157 -3.668 -11.226 1.00 91.75 120 VAL A N 1
ATOM 968 C CA . VAL A 1 120 ? -4.205 -4.689 -11.058 1.00 91.75 120 VAL A CA 1
ATOM 969 C C . VAL A 1 120 ? -3.976 -5.492 -9.776 1.00 91.75 120 VAL A C 1
ATOM 971 O O . VAL A 1 120 ? -4.924 -5.725 -9.018 1.00 91.75 120 VAL A O 1
ATOM 974 N N . LEU A 1 121 ? -2.730 -5.863 -9.472 1.00 91.06 121 LEU A N 1
ATOM 975 C CA . LEU A 1 121 ? -2.387 -6.537 -8.218 1.00 91.06 121 LEU A CA 1
ATOM 976 C C . LEU A 1 121 ? -2.642 -5.643 -6.999 1.00 91.06 121 LEU A C 1
ATOM 978 O O . LEU A 1 121 ? -3.232 -6.105 -6.021 1.00 91.06 121 LEU A O 1
ATOM 982 N N . TYR A 1 122 ? -2.290 -4.359 -7.047 1.00 92.75 122 TYR A N 1
ATOM 983 C CA . TYR A 1 122 ? -2.550 -3.423 -5.947 1.00 92.75 122 TYR A CA 1
ATOM 984 C C . TYR A 1 122 ? -4.052 -3.272 -5.675 1.00 92.75 122 TYR A C 1
ATOM 986 O O . TYR A 1 122 ? -4.491 -3.307 -4.520 1.00 92.75 122 TYR A O 1
ATOM 994 N N . LEU A 1 123 ? -4.861 -3.169 -6.736 1.00 94.38 123 LEU A N 1
ATOM 995 C CA . LEU A 1 123 ? -6.323 -3.130 -6.642 1.00 94.38 123 LEU A CA 1
ATOM 996 C C . LEU A 1 123 ? -6.900 -4.431 -6.092 1.00 94.38 123 LEU A C 1
ATOM 998 O O . LEU A 1 123 ? -7.802 -4.392 -5.253 1.00 94.38 123 LEU A O 1
ATOM 1002 N N . THR A 1 124 ? -6.355 -5.571 -6.511 1.00 94.06 124 THR A N 1
ATOM 1003 C CA . THR A 1 124 ? -6.744 -6.883 -5.987 1.00 94.06 124 THR A CA 1
ATOM 1004 C C . THR A 1 124 ? -6.461 -6.960 -4.487 1.00 94.06 124 THR A C 1
ATOM 1006 O O . THR A 1 124 ? -7.347 -7.324 -3.715 1.00 94.06 124 THR A O 1
ATOM 1009 N N . GLY A 1 125 ? -5.279 -6.519 -4.046 1.00 93.19 125 GLY A N 1
ATOM 1010 C CA . GLY A 1 125 ? -4.925 -6.428 -2.629 1.00 93.19 125 GLY A CA 1
ATOM 1011 C C . GLY A 1 125 ? -5.911 -5.551 -1.856 1.00 93.19 125 GLY A C 1
ATOM 1012 O O . GLY A 1 125 ? -6.515 -6.001 -0.881 1.00 93.19 125 GLY A O 1
ATOM 1013 N N . TYR A 1 126 ? -6.167 -4.333 -2.338 1.00 94.38 126 TYR A N 1
ATOM 1014 C CA . TYR A 1 126 ? -7.154 -3.421 -1.748 1.00 94.38 126 TYR A CA 1
ATOM 1015 C C . TYR A 1 126 ? -8.557 -4.049 -1.641 1.00 94.38 126 TYR A C 1
ATOM 1017 O O . TYR A 1 126 ? -9.231 -3.899 -0.615 1.00 94.38 126 TYR A O 1
ATOM 1025 N N . GLY A 1 127 ? -8.991 -4.778 -2.675 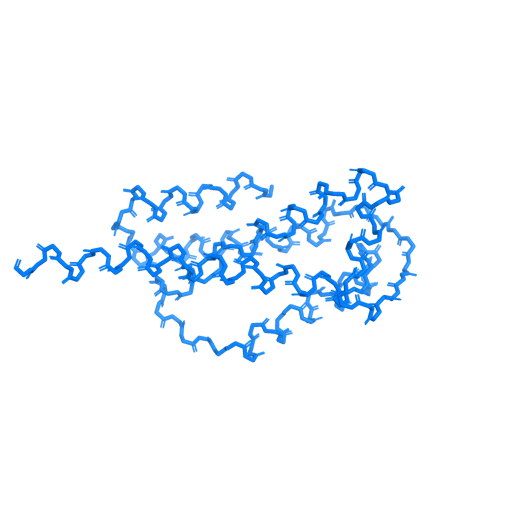1.00 94.75 127 GLY A N 1
ATOM 1026 C CA . GLY A 1 127 ? -10.258 -5.511 -2.710 1.00 94.75 127 GLY A CA 1
ATOM 1027 C C . GLY A 1 127 ? -10.329 -6.635 -1.675 1.00 94.75 127 GLY A C 1
ATOM 1028 O O . GLY A 1 127 ? -11.312 -6.726 -0.939 1.00 94.75 127 GLY A O 1
ATOM 1029 N N . ILE A 1 128 ? -9.264 -7.432 -1.537 1.00 93.62 128 ILE A N 1
ATOM 1030 C CA . ILE A 1 128 ? -9.149 -8.456 -0.486 1.00 93.62 128 ILE A CA 1
ATOM 1031 C C . ILE A 1 128 ? -9.262 -7.802 0.898 1.00 93.62 128 ILE A C 1
ATOM 1033 O O . ILE A 1 128 ? -10.013 -8.275 1.749 1.00 93.62 128 ILE A O 1
ATOM 1037 N N . GLY A 1 129 ? -8.593 -6.668 1.115 1.00 91.62 129 GLY A N 1
ATOM 1038 C CA . GLY A 1 129 ? -8.713 -5.892 2.351 1.00 91.62 129 GLY A CA 1
ATOM 1039 C C . GLY A 1 129 ? -10.143 -5.436 2.646 1.00 91.62 129 GLY A C 1
ATOM 1040 O O . GLY A 1 129 ? -10.601 -5.501 3.791 1.00 91.62 129 GLY A O 1
ATOM 1041 N N . ALA A 1 130 ? -10.875 -5.004 1.615 1.00 90.94 130 ALA A N 1
ATOM 1042 C CA . ALA A 1 130 ? -12.286 -4.642 1.724 1.00 90.94 130 ALA A CA 1
ATOM 1043 C C . ALA A 1 130 ? -13.159 -5.841 2.119 1.00 90.94 130 ALA A C 1
ATOM 1045 O O . ALA A 1 130 ? -14.040 -5.707 2.969 1.00 90.94 130 ALA A O 1
ATOM 1046 N N . LEU A 1 131 ? -12.890 -7.008 1.533 1.00 91.94 131 LEU A N 1
ATOM 1047 C CA . LEU A 1 131 ? -13.601 -8.251 1.807 1.00 91.94 131 LEU A CA 1
ATOM 1048 C C . LEU A 1 131 ? -13.349 -8.739 3.240 1.00 91.94 131 LEU A C 1
ATOM 1050 O O . LEU A 1 131 ? -14.301 -9.050 3.954 1.00 91.94 131 LEU A O 1
ATOM 1054 N N . ILE A 1 132 ? -12.096 -8.717 3.706 1.00 89.44 132 ILE A N 1
ATOM 1055 C CA . ILE A 1 132 ? -11.753 -9.034 5.103 1.00 89.44 132 ILE A CA 1
ATOM 1056 C C . ILE A 1 132 ? -12.512 -8.101 6.051 1.00 89.44 132 ILE A C 1
ATOM 1058 O O . ILE A 1 132 ? -13.166 -8.561 6.988 1.00 89.44 132 ILE A O 1
ATOM 1062 N N . LEU A 1 133 ? -12.480 -6.792 5.785 1.00 87.88 133 LEU A N 1
ATOM 1063 C CA . LEU A 1 133 ? -13.201 -5.808 6.587 1.00 87.88 133 LEU A CA 1
ATOM 1064 C C . LEU A 1 133 ? -14.714 -6.084 6.603 1.00 87.88 133 LEU A C 1
ATOM 1066 O O . LEU A 1 133 ? -15.329 -6.026 7.668 1.00 87.88 133 LEU A O 1
ATOM 1070 N N . TYR A 1 134 ? -15.308 -6.413 5.452 1.00 87.50 134 TYR A N 1
ATOM 1071 C CA . TYR A 1 134 ? -16.722 -6.768 5.345 1.00 87.50 134 TYR A CA 1
ATOM 1072 C C . TYR A 1 134 ? -17.072 -7.976 6.216 1.00 87.50 134 TYR A C 1
ATOM 1074 O O . TYR A 1 134 ? -18.035 -7.909 6.974 1.00 87.50 134 TYR A O 1
ATOM 1082 N N . PHE A 1 135 ? -16.283 -9.051 6.186 1.00 85.56 135 PHE A N 1
ATOM 1083 C CA . PHE A 1 135 ? -16.547 -10.224 7.021 1.00 85.56 135 PHE A CA 1
ATOM 1084 C C . PHE A 1 135 ? -16.354 -9.938 8.515 1.00 85.56 135 PHE A C 1
ATOM 1086 O O . PHE A 1 135 ? -17.166 -10.372 9.335 1.00 85.56 135 PHE A O 1
ATOM 1093 N N . VAL A 1 136 ? -15.328 -9.172 8.889 1.00 81.44 136 VAL A N 1
ATOM 1094 C CA . VAL A 1 136 ? -15.041 -8.849 10.297 1.00 81.44 136 VAL A CA 1
ATOM 1095 C C . VAL A 1 136 ? -16.094 -7.906 10.893 1.00 81.44 136 VAL A C 1
ATOM 1097 O O . VAL A 1 136 ? -16.548 -8.124 12.019 1.00 81.44 136 VAL A O 1
ATOM 1100 N N . CYS A 1 137 ? -16.505 -6.869 10.159 1.00 75.06 137 CYS A N 1
ATOM 1101 C CA . CYS A 1 137 ? -17.521 -5.911 10.606 1.00 75.06 137 CYS A CA 1
ATOM 1102 C C . CYS A 1 137 ? -18.955 -6.418 10.390 1.00 75.06 137 CYS A C 1
ATOM 1104 O O . CYS A 1 137 ? -19.829 -6.123 11.201 1.00 75.06 137 CYS A O 1
ATOM 1106 N N . GLY A 1 138 ? -19.204 -7.198 9.337 1.00 65.00 138 GLY A N 1
ATOM 1107 C CA . GLY A 1 138 ? -20.509 -7.775 9.009 1.00 65.00 138 GLY A CA 1
ATOM 1108 C C . GLY A 1 138 ? -20.980 -8.813 10.026 1.00 65.00 138 GLY A C 1
ATOM 1109 O O . GLY A 1 138 ? -22.164 -8.831 10.356 1.00 65.00 138 GLY A O 1
ATOM 1110 N N . ARG A 1 139 ? -20.065 -9.604 10.611 1.00 57.81 139 ARG A N 1
ATOM 1111 C CA . ARG A 1 139 ? -20.394 -10.518 11.725 1.00 57.81 139 ARG A CA 1
ATOM 1112 C C . ARG A 1 139 ? -20.983 -9.787 12.940 1.00 57.81 139 ARG A C 1
ATOM 1114 O O . ARG A 1 139 ? -21.939 -10.277 13.526 1.00 57.81 139 ARG A O 1
ATOM 1121 N N . LYS A 1 140 ? -20.514 -8.572 13.256 1.00 52.16 140 LYS A N 1
ATOM 1122 C CA . LYS A 1 140 ? -21.018 -7.800 14.410 1.00 52.16 140 LYS A CA 1
ATOM 1123 C C . LYS A 1 140 ? -22.484 -7.394 14.293 1.00 52.16 140 LYS A C 1
ATOM 1125 O O . LYS A 1 140 ? -23.143 -7.259 15.311 1.00 52.16 140 LYS A O 1
ATOM 1130 N N . LYS A 1 141 ? -22.989 -7.175 13.075 1.00 49.06 141 LYS A N 1
ATOM 1131 C CA . LYS A 1 141 ? -24.380 -6.743 12.875 1.00 49.06 141 LYS A CA 1
ATOM 1132 C C . LYS A 1 141 ? -25.385 -7.878 13.111 1.00 49.06 141 LYS A C 1
ATOM 1134 O O . LYS A 1 141 ? -26.555 -7.592 13.318 1.00 49.06 141 LYS A O 1
ATOM 1139 N N . LYS A 1 142 ? -24.930 -9.137 13.055 1.00 46.53 142 LYS A N 1
ATOM 1140 C CA . LYS A 1 142 ? -25.750 -10.334 13.294 1.00 46.53 142 LYS A CA 1
ATOM 1141 C C . LYS A 1 142 ? -25.735 -10.812 14.751 1.00 46.53 142 LYS A C 1
ATOM 1143 O O . LYS A 1 142 ? -26.682 -11.465 15.146 1.00 46.53 142 LYS A O 1
ATOM 1148 N N . GLU A 1 143 ? -24.699 -10.497 15.531 1.00 46.94 143 GLU A N 1
ATOM 1149 C CA . GLU A 1 143 ? -24.590 -10.896 16.951 1.00 46.94 143 GLU A CA 1
ATOM 1150 C C . GLU A 1 143 ? -25.347 -9.961 17.915 1.00 46.94 143 GLU A C 1
ATOM 1152 O O . GLU A 1 143 ? -25.477 -10.269 19.093 1.00 46.94 143 GLU A O 1
ATOM 1157 N N . THR A 1 144 ? -25.828 -8.809 17.439 1.00 45.88 144 THR A N 1
ATOM 1158 C CA . THR A 1 144 ? -26.600 -7.830 18.230 1.00 45.88 144 THR A CA 1
ATOM 1159 C C . THR A 1 144 ? -28.109 -7.881 17.963 1.00 45.88 144 THR A C 1
ATOM 1161 O O . THR A 1 144 ? -28.785 -6.880 18.195 1.00 45.88 144 THR A O 1
ATOM 1164 N N . VAL A 1 145 ? -28.621 -8.989 17.418 1.00 42.34 145 VAL A N 1
ATOM 1165 C CA . VAL A 1 145 ? -30.059 -9.236 17.208 1.00 42.34 145 VAL A CA 1
ATOM 1166 C C . VAL A 1 145 ? -30.500 -10.371 18.112 1.00 42.34 145 VAL A C 1
ATOM 1168 O O . VAL A 1 145 ? -29.784 -11.396 18.116 1.00 42.34 145 VAL A O 1
#

Mean predicted aligned error: 6.84 Å

Radius of gyration: 16.3 Å; Cα contacts (8 Å, |Δi|>4): 152; chains: 1; bounding box: 48×27×41 Å

pLDDT: mean 81.44, std 10.88, range [42.34, 94.75]

Nearest PDB structures (foldseek):
  5ecf-assembly1_A  TM=3.280E-01  e=5.409E+00  Talaromyces marneffei PM1
  5j5k-assembly1_A  TM=2.845E-01  e=6.302E+00  Aspergillus fumigatus Af293

Foldseek 3Di:
DLVLLVVLVCCVQPPPDDDLVRLVVSVVVLVVVLVCLLVVADQAAEAEAADLQVVVVCVVPDVVCVVVLVSLLSSLQSVQVSCVVNVHDDDVVVVLVVLQVSLVSSNVVNRDYSYNNSSNSNVNSNVNSVVSNCVSVVVVVVVVD